Protein AF-A0A147FBG1-F1 (afdb_monomer)

Mean predicted aligned error: 7.24 Å

Organism: Microbacterium testaceum (NCBI:txid2033)

Nearest PDB structures (foldseek):
  5f7q-assembly1_J  TM=8.438E-01  e=1.277E-03  Listeria monocytogenes EGD-e
  5f7q-assembly1_C  TM=8.537E-01  e=4.103E-03  Listeria monocytogenes EGD-e
  4kmf-assembly1_A-2  TM=9.274E-01  e=7.353E-03  Carassius auratus
  6kf9-assembly1_G  TM=8.260E-01  e=1.085E-02  Thermococcus kodakarensis KOD1
  7z1l-assembly1_O  TM=8.009E-01  e=1.274E-01  Saccharomyces cerevisiae W303

Radius of gyration: 16.98 Å; Cα contacts (8 Å, |Δi|>4): 93; chains: 1; bounding box: 33×40×54 Å

InterPro domains:
  IPR036388 Winged helix-like DNA-binding domain superfamily [G3DSA:1.10.10.10] (3-76)
  IPR036390 Winged helix DNA-binding domain superfamily [SSF46785] (10-73)

pLDDT: mean 87.56, std 14.08, range [46.88, 98.25]

Sequence (93 aa):
MVTASRGDGMRRANLALVLRTVHREGPRSRAALTEATGLNRSTIADLVGELVSDGLAVERAPDPVGRVGRPSPTVAPDPRVVTVAVNPEVDAL

Solvent-accessible surface area (backbone atoms only — not comparable to full-atom values): 5780 Å² total; per-residue (Å²): 136,84,80,77,47,75,65,53,55,51,49,52,52,49,44,52,47,56,53,46,46,26,66,74,72,40,71,38,30,56,65,57,48,26,69,76,66,71,46,52,70,65,58,49,53,54,46,49,52,48,35,38,74,71,55,55,26,41,80,39,80,49,78,90,71,93,64,92,73,84,74,55,48,27,36,26,56,28,88,84,67,80,85,89,85,84,83,89,63,97,76,83,124

Secondary structure (DSSP, 8-state):
-----HHHHHHHHHHHHHHHHHHHH-SEEHHHHHHHH---HHHHHHHHHHHHHTTSEEEEPPP--S-SS-PPPEEEE-TT---------TT--

Structure (mmCIF, N/CA/C/O backbone):
data_AF-A0A147FBG1-F1
#
_entry.id   AF-A0A147FBG1-F1
#
loop_
_atom_site.group_PDB
_atom_site.id
_atom_site.type_symbol
_atom_site.label_atom_id
_atom_site.label_alt_id
_atom_site.label_comp_id
_atom_site.label_asym_id
_atom_site.label_entity_id
_atom_site.label_seq_id
_atom_site.pdbx_PDB_ins_code
_atom_site.Cartn_x
_atom_site.Cartn_y
_atom_site.Cartn_z
_atom_site.occupancy
_atom_site.B_iso_or_equiv
_atom_site.auth_seq_id
_atom_site.auth_comp_id
_atom_site.auth_asym_id
_atom_site.auth_atom_id
_atom_site.pdbx_PDB_model_num
ATOM 1 N N . MET A 1 1 ? 0.094 21.420 -19.449 1.00 46.88 1 MET A N 1
ATOM 2 C CA . MET A 1 1 ? 1.289 20.949 -18.719 1.00 46.88 1 MET A CA 1
ATOM 3 C C . MET A 1 1 ? 1.050 21.241 -17.245 1.00 46.88 1 MET A C 1
ATOM 5 O O . MET A 1 1 ? 1.076 22.402 -16.868 1.00 46.88 1 MET A O 1
ATOM 9 N N . VAL A 1 2 ? 0.660 20.239 -16.452 1.00 57.28 2 VAL A N 1
ATOM 10 C CA . VAL A 1 2 ? 0.370 20.428 -15.019 1.00 57.28 2 VAL A CA 1
ATOM 11 C C . VAL A 1 2 ? 1.680 20.247 -14.259 1.00 57.28 2 VAL A C 1
ATOM 13 O O . VAL A 1 2 ? 2.243 19.155 -14.250 1.00 57.28 2 VAL A O 1
ATOM 16 N N . THR A 1 3 ? 2.204 21.325 -13.683 1.00 54.81 3 THR A N 1
ATOM 17 C CA . THR A 1 3 ? 3.407 21.281 -12.847 1.00 54.81 3 THR A CA 1
ATOM 18 C C . THR A 1 3 ? 3.049 20.609 -11.526 1.00 54.81 3 THR A C 1
ATOM 20 O O . THR A 1 3 ? 2.294 21.176 -10.742 1.00 54.81 3 THR A O 1
ATOM 23 N N . ALA A 1 4 ? 3.563 19.401 -11.286 1.00 66.31 4 ALA A N 1
ATOM 24 C CA . ALA A 1 4 ? 3.374 18.709 -10.014 1.00 66.31 4 ALA A CA 1
ATOM 25 C C . ALA A 1 4 ? 3.975 19.549 -8.875 1.00 66.31 4 ALA A C 1
ATOM 27 O O . ALA A 1 4 ? 5.152 19.922 -8.910 1.00 66.31 4 ALA A O 1
ATOM 28 N N . SER A 1 5 ? 3.160 19.870 -7.876 1.00 78.94 5 SER A N 1
ATOM 29 C CA . SER A 1 5 ? 3.597 20.582 -6.680 1.00 78.94 5 SER A CA 1
ATOM 30 C C . SER A 1 5 ? 4.496 19.679 -5.821 1.00 78.94 5 SER A C 1
ATOM 32 O O . SER A 1 5 ? 4.459 18.451 -5.924 1.00 78.94 5 SER A O 1
ATOM 34 N N . ARG A 1 6 ? 5.296 20.257 -4.910 1.00 79.31 6 ARG 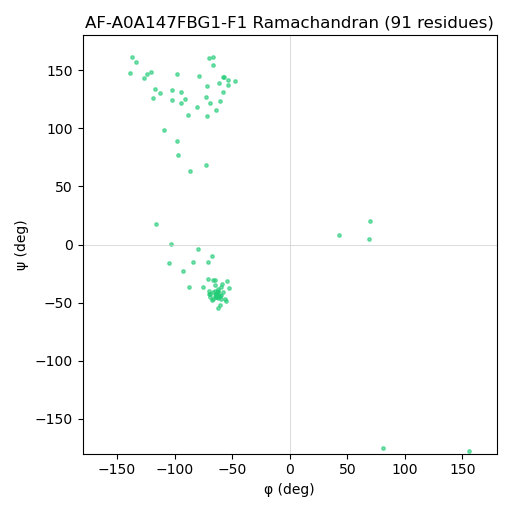A N 1
ATOM 35 C CA . ARG A 1 6 ? 6.063 19.452 -3.930 1.00 79.31 6 ARG A CA 1
ATOM 36 C C . ARG A 1 6 ? 5.156 18.510 -3.123 1.00 79.31 6 ARG A C 1
ATOM 38 O O . ARG A 1 6 ? 5.593 17.423 -2.751 1.00 79.31 6 ARG A O 1
ATOM 45 N N . GLY A 1 7 ? 3.905 18.915 -2.886 1.00 80.44 7 GLY A N 1
ATOM 46 C CA . GLY A 1 7 ? 2.887 18.094 -2.230 1.00 80.44 7 GLY A CA 1
ATOM 47 C C . GLY A 1 7 ? 2.527 16.851 -3.042 1.00 80.44 7 GLY A C 1
ATOM 48 O O . GLY A 1 7 ? 2.484 15.758 -2.482 1.00 80.44 7 GLY A O 1
ATOM 49 N N . ASP A 1 8 ? 2.382 16.987 -4.361 1.00 85.25 8 ASP A N 1
ATOM 50 C CA . ASP A 1 8 ? 2.058 15.867 -5.255 1.00 85.25 8 ASP A CA 1
ATOM 51 C C . ASP A 1 8 ? 3.189 14.832 -5.290 1.00 85.25 8 ASP A C 1
ATOM 53 O O . ASP A 1 8 ? 2.946 13.625 -5.232 1.00 85.25 8 ASP A O 1
ATOM 57 N N . GLY A 1 9 ? 4.445 15.297 -5.306 1.00 92.56 9 GLY A N 1
ATOM 58 C CA . GLY A 1 9 ? 5.620 14.425 -5.222 1.00 92.56 9 GLY A CA 1
ATOM 59 C C . GLY A 1 9 ? 5.679 13.638 -3.908 1.00 92.56 9 GLY A C 1
ATOM 60 O O . GLY A 1 9 ? 5.887 12.424 -3.923 1.00 92.56 9 GLY A O 1
ATOM 61 N N . MET A 1 10 ? 5.437 14.309 -2.777 1.00 94.81 10 MET A N 1
ATOM 62 C CA . MET A 1 10 ? 5.407 13.669 -1.457 1.00 94.81 10 MET A CA 1
ATOM 63 C C . MET A 1 10 ? 4.265 12.653 -1.345 1.00 94.81 10 MET A C 1
ATOM 65 O O . MET A 1 10 ? 4.454 11.542 -0.852 1.00 94.81 10 MET A O 1
ATOM 69 N N . ARG A 1 11 ? 3.079 13.001 -1.852 1.00 95.38 11 ARG A N 1
ATOM 70 C CA . ARG A 1 11 ? 1.910 12.118 -1.832 1.00 95.38 11 ARG A CA 1
ATOM 71 C C . ARG A 1 11 ? 2.151 10.855 -2.654 1.00 95.38 11 ARG A C 1
ATOM 73 O O . ARG A 1 11 ? 1.907 9.757 -2.162 1.00 95.38 11 ARG A O 1
ATOM 80 N N . ARG A 1 12 ? 2.741 10.991 -3.846 1.00 96.06 12 ARG A N 1
ATOM 81 C CA . ARG A 1 12 ? 3.141 9.855 -4.689 1.00 96.06 12 ARG A CA 1
ATOM 82 C C . ARG A 1 12 ? 4.189 8.968 -4.017 1.00 96.06 12 ARG A C 1
ATOM 84 O O . ARG A 1 12 ? 4.099 7.744 -4.104 1.00 96.06 12 ARG A O 1
ATOM 91 N N . ALA A 1 13 ? 5.161 9.565 -3.326 1.00 97.44 13 ALA A N 1
ATOM 92 C CA . ALA A 1 13 ? 6.159 8.818 -2.562 1.00 97.44 13 ALA A CA 1
ATOM 93 C C . ALA A 1 13 ? 5.518 8.017 -1.415 1.00 97.44 13 ALA A C 1
ATOM 95 O O . ALA A 1 13 ? 5.863 6.848 -1.227 1.00 97.44 13 ALA A O 1
ATOM 96 N N . ASN A 1 14 ? 4.546 8.607 -0.713 1.00 97.81 14 ASN A N 1
ATOM 97 C CA . ASN A 1 14 ? 3.815 7.950 0.369 1.00 97.81 14 ASN A CA 1
ATOM 98 C C . ASN A 1 14 ? 2.901 6.822 -0.132 1.00 97.81 14 ASN A C 1
ATOM 100 O O . ASN A 1 14 ? 2.917 5.742 0.452 1.00 97.81 14 ASN A O 1
ATOM 104 N N . LEU A 1 15 ? 2.170 7.018 -1.238 1.00 98.25 15 LEU A N 1
ATOM 105 C CA . LEU A 1 15 ? 1.399 5.946 -1.889 1.00 98.25 15 LEU A CA 1
ATOM 106 C C . LEU A 1 15 ? 2.297 4.756 -2.225 1.00 98.25 15 LEU A C 1
ATOM 108 O O . LEU A 1 15 ? 1.998 3.614 -1.880 1.00 98.25 15 LEU A O 1
ATOM 112 N N . ALA A 1 16 ? 3.440 5.037 -2.852 1.00 98.00 16 ALA A N 1
ATOM 113 C CA . ALA A 1 16 ? 4.390 4.005 -3.228 1.00 98.00 16 ALA A CA 1
ATOM 114 C C . ALA A 1 16 ? 5.005 3.311 -2.000 1.00 98.00 16 ALA A C 1
ATOM 116 O O . ALA A 1 16 ? 5.273 2.114 -2.055 1.00 98.00 16 ALA A O 1
ATOM 117 N N . LEU A 1 17 ? 5.226 4.032 -0.894 1.00 98.19 17 LEU A N 1
ATOM 118 C CA . LEU A 1 17 ? 5.676 3.446 0.371 1.00 98.19 17 LEU A CA 1
ATOM 119 C C . LEU A 1 17 ? 4.637 2.462 0.919 1.00 98.19 17 LEU A C 1
ATOM 121 O O . LEU A 1 17 ? 4.976 1.300 1.117 1.00 98.19 17 LEU A O 1
ATOM 125 N N . VAL A 1 18 ? 3.384 2.896 1.085 1.00 97.94 18 VAL A N 1
ATOM 126 C CA . VAL A 1 18 ? 2.300 2.056 1.623 1.00 97.94 18 VAL A CA 1
ATOM 127 C C . VAL A 1 18 ? 2.079 0.817 0.754 1.00 97.94 18 VAL A C 1
ATOM 129 O O . VAL A 1 18 ? 2.045 -0.298 1.278 1.00 97.94 18 VAL A O 1
ATOM 132 N N . LEU A 1 19 ? 2.001 0.988 -0.572 1.00 97.50 19 LEU A N 1
ATOM 133 C CA . LEU A 1 19 ? 1.803 -0.120 -1.507 1.00 97.50 19 LEU A CA 1
ATOM 134 C C . LEU A 1 19 ? 2.966 -1.122 -1.457 1.00 97.50 19 LEU A C 1
ATOM 136 O O . LEU A 1 19 ? 2.740 -2.330 -1.399 1.00 97.50 19 LEU A O 1
ATOM 140 N N . ARG A 1 20 ? 4.219 -0.644 -1.423 1.00 97.06 20 ARG A N 1
ATOM 141 C CA . ARG A 1 20 ? 5.389 -1.527 -1.283 1.00 97.06 20 ARG A CA 1
ATOM 142 C C . ARG A 1 20 ? 5.378 -2.288 0.037 1.00 97.06 20 ARG A C 1
ATOM 144 O O . ARG A 1 20 ? 5.726 -3.465 0.025 1.00 97.06 20 ARG A O 1
ATOM 151 N N . THR A 1 21 ? 4.994 -1.648 1.141 1.00 97.62 21 THR A N 1
ATOM 152 C CA . THR A 1 21 ? 4.920 -2.298 2.455 1.00 97.62 21 THR A CA 1
ATOM 153 C C . THR A 1 21 ? 3.936 -3.465 2.426 1.00 97.62 21 THR A C 1
ATOM 155 O O . THR A 1 21 ? 4.336 -4.580 2.745 1.00 97.62 21 THR A O 1
ATOM 158 N N . VAL A 1 22 ? 2.695 -3.274 1.961 1.00 96.62 22 VAL A N 1
ATOM 159 C CA . VAL A 1 22 ? 1.718 -4.386 1.895 1.00 96.62 22 VAL A CA 1
ATOM 160 C C . VAL A 1 22 ? 2.109 -5.465 0.884 1.00 96.62 22 VAL A C 1
ATOM 162 O O . VAL A 1 22 ? 1.806 -6.639 1.082 1.00 96.62 22 VAL A O 1
ATOM 165 N N . HIS A 1 23 ? 2.802 -5.093 -0.195 1.00 94.94 23 HIS A N 1
ATOM 166 C CA . HIS A 1 23 ? 3.232 -6.046 -1.216 1.00 94.94 23 HIS A CA 1
ATOM 167 C C . HIS A 1 23 ? 4.417 -6.908 -0.760 1.00 94.94 23 HIS A C 1
ATOM 169 O O . HIS A 1 23 ? 4.476 -8.089 -1.083 1.00 94.94 23 HIS A O 1
ATOM 175 N N . ARG A 1 24 ? 5.361 -6.337 0.001 1.00 95.50 24 ARG A N 1
ATOM 176 C CA . ARG A 1 24 ? 6.552 -7.053 0.488 1.00 95.50 24 ARG A CA 1
ATOM 177 C C . ARG A 1 24 ? 6.330 -7.767 1.811 1.00 95.50 24 ARG A C 1
ATOM 179 O O . ARG A 1 24 ? 6.886 -8.837 2.022 1.00 95.50 24 ARG A O 1
ATOM 186 N N . GLU A 1 25 ? 5.557 -7.166 2.706 1.00 95.25 25 GLU A N 1
ATOM 187 C CA . GLU A 1 25 ? 5.384 -7.650 4.076 1.00 95.25 25 GLU A CA 1
ATOM 188 C C . GLU A 1 25 ? 4.044 -8.363 4.301 1.00 95.25 25 GLU A C 1
ATOM 190 O O . GLU A 1 25 ? 3.766 -8.805 5.417 1.00 95.25 25 GLU A O 1
ATOM 195 N N . GLY A 1 26 ? 3.225 -8.473 3.253 1.00 93.12 26 GLY A N 1
ATOM 196 C CA . GLY A 1 26 ? 1.914 -9.109 3.280 1.00 93.12 26 GLY A CA 1
ATOM 197 C C . GLY A 1 26 ? 0.793 -8.221 3.841 1.00 93.12 26 GLY A C 1
ATOM 198 O O . GLY A 1 26 ? 1.003 -7.040 4.132 1.00 93.12 26 GLY A O 1
ATOM 199 N N . PRO A 1 27 ? -0.426 -8.781 3.985 1.00 94.81 27 PRO A N 1
ATOM 200 C CA . PRO A 1 27 ? -1.586 -8.061 4.505 1.00 94.81 27 PRO A CA 1
ATOM 201 C C . PRO A 1 27 ? -1.347 -7.488 5.907 1.00 94.81 27 PRO A C 1
ATOM 203 O O . PRO A 1 27 ? -0.909 -8.206 6.806 1.00 94.81 27 PRO A O 1
ATOM 206 N N . ARG A 1 28 ? -1.672 -6.207 6.122 1.00 93.94 28 ARG A N 1
ATOM 207 C CA . ARG A 1 28 ? -1.454 -5.509 7.402 1.00 93.94 28 ARG A CA 1
ATOM 208 C C . ARG A 1 28 ? -2.616 -4.608 7.779 1.00 93.94 28 ARG A C 1
ATOM 210 O O . ARG A 1 28 ? -3.253 -4.005 6.925 1.00 93.94 28 ARG A O 1
ATOM 217 N N . SER A 1 29 ? -2.873 -4.471 9.078 1.00 93.88 29 SER A N 1
ATOM 218 C CA . SER A 1 29 ? -3.856 -3.497 9.559 1.00 93.88 29 SER A CA 1
ATOM 219 C C . SER A 1 29 ? -3.386 -2.060 9.305 1.00 93.88 29 SER A C 1
ATOM 221 O O . SER A 1 29 ? -2.183 -1.789 9.283 1.00 93.88 29 SER A O 1
ATOM 223 N N . ARG A 1 30 ? -4.322 -1.108 9.196 1.00 93.62 30 ARG A N 1
ATOM 224 C CA . ARG A 1 30 ? -3.979 0.329 9.119 1.00 93.62 30 ARG A CA 1
ATOM 225 C C . ARG A 1 30 ? -3.069 0.787 10.268 1.00 93.62 30 ARG A C 1
ATOM 227 O O . ARG A 1 30 ? -2.164 1.581 10.044 1.00 93.62 30 ARG A O 1
ATOM 234 N N . ALA A 1 31 ? -3.277 0.260 11.477 1.00 92.81 31 ALA A N 1
ATOM 235 C CA . ALA A 1 31 ? -2.433 0.564 12.631 1.00 92.81 31 ALA A CA 1
ATOM 236 C C . ALA A 1 31 ? -0.989 0.072 12.432 1.00 92.81 31 ALA A C 1
ATOM 238 O O . ALA A 1 31 ?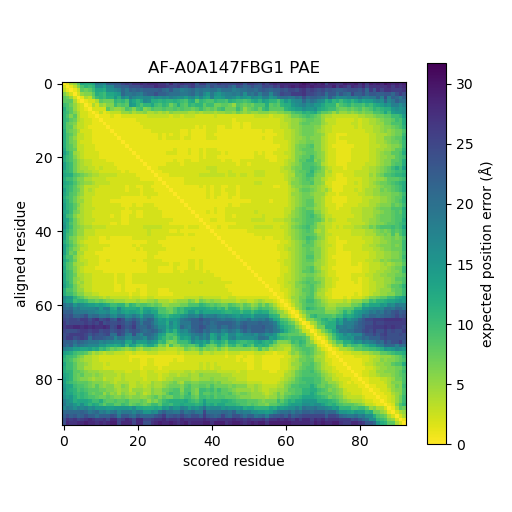 -0.050 0.836 12.635 1.00 92.81 31 ALA A O 1
ATOM 239 N N . ALA A 1 32 ? -0.814 -1.159 11.943 1.00 94.12 32 ALA A N 1
ATOM 240 C CA . ALA A 1 32 ? 0.507 -1.700 11.631 1.00 94.12 32 ALA A CA 1
ATOM 241 C C . ALA A 1 32 ? 1.198 -0.936 10.483 1.00 94.12 32 ALA A C 1
ATOM 243 O O . ALA A 1 32 ? 2.419 -0.817 10.474 1.00 94.12 32 ALA A O 1
ATOM 244 N N . LEU A 1 33 ? 0.437 -0.383 9.531 1.00 95.88 33 LEU A N 1
ATOM 245 C CA . LEU A 1 33 ? 0.979 0.499 8.491 1.00 95.88 33 LEU A CA 1
ATOM 246 C C . LEU A 1 33 ? 1.429 1.852 9.048 1.00 95.88 33 LEU A C 1
ATOM 248 O O . LEU A 1 33 ? 2.484 2.339 8.648 1.00 95.88 33 LEU A O 1
ATOM 252 N N . THR A 1 34 ? 0.681 2.451 9.980 1.00 96.06 34 THR A N 1
ATOM 253 C CA . THR A 1 34 ? 1.121 3.659 10.701 1.00 96.06 34 THR A CA 1
ATOM 254 C C . THR A 1 34 ? 2.459 3.405 11.397 1.00 96.06 34 THR A C 1
ATOM 256 O O . THR A 1 34 ? 3.385 4.195 11.240 1.00 96.06 34 THR A O 1
ATOM 259 N N . GLU A 1 35 ? 2.591 2.283 12.107 1.00 95.25 35 GLU A N 1
ATOM 260 C CA . GLU A 1 35 ? 3.833 1.907 12.795 1.00 95.25 35 GLU A CA 1
ATOM 261 C C . GLU A 1 35 ? 4.995 1.665 11.819 1.00 95.25 35 GLU A C 1
ATOM 263 O O . GLU A 1 35 ? 6.087 2.187 12.029 1.00 95.25 35 GLU A O 1
ATOM 268 N N . ALA A 1 36 ? 4.763 0.931 10.726 1.00 95.88 36 ALA A N 1
ATOM 269 C CA . ALA A 1 36 ? 5.810 0.580 9.763 1.00 95.88 36 ALA A CA 1
ATOM 270 C C . ALA A 1 36 ? 6.297 1.767 8.912 1.00 95.88 36 ALA A C 1
ATOM 272 O O . ALA A 1 36 ? 7.443 1.783 8.469 1.00 95.88 36 ALA A O 1
ATOM 273 N N . THR A 1 37 ? 5.432 2.750 8.650 1.00 96.06 37 THR A N 1
ATOM 274 C CA . THR A 1 37 ? 5.738 3.873 7.744 1.00 96.06 37 THR A CA 1
ATOM 275 C C . THR A 1 37 ? 6.029 5.186 8.467 1.00 96.06 37 THR A C 1
ATOM 277 O O . THR A 1 37 ? 6.537 6.117 7.847 1.00 96.06 37 THR A O 1
ATOM 280 N N . GLY A 1 38 ? 5.678 5.296 9.753 1.00 96.81 38 GLY A N 1
ATOM 281 C CA . GLY A 1 38 ? 5.746 6.548 10.512 1.00 96.81 38 GLY A CA 1
ATOM 282 C C . GLY A 1 38 ? 4.722 7.608 10.079 1.00 96.81 38 GLY A C 1
ATOM 283 O O . GLY A 1 38 ? 4.747 8.729 10.586 1.00 96.81 38 GLY A O 1
ATOM 284 N N . LEU A 1 39 ? 3.816 7.286 9.148 1.00 96.75 39 LEU A N 1
ATOM 285 C CA . LEU A 1 39 ? 2.764 8.192 8.690 1.00 96.75 39 LEU A CA 1
ATOM 286 C C . LEU A 1 39 ? 1.616 8.241 9.700 1.00 96.75 39 LEU A C 1
ATOM 288 O O . LEU A 1 39 ? 1.251 7.233 10.305 1.00 96.75 39 LEU A O 1
ATOM 292 N N . ASN A 1 40 ? 1.001 9.414 9.856 1.00 95.81 40 ASN A N 1
ATOM 293 C CA . ASN A 1 40 ? -0.122 9.563 10.776 1.00 95.81 40 ASN A CA 1
ATOM 294 C C . ASN A 1 40 ? -1.358 8.760 10.302 1.00 95.81 40 ASN A C 1
ATOM 296 O O . ASN A 1 40 ? -1.491 8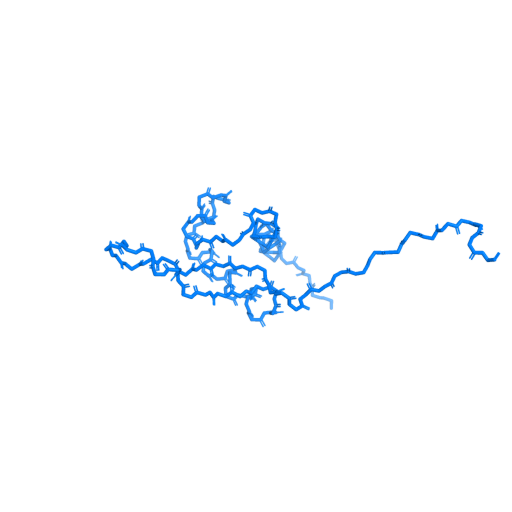.385 9.134 1.00 95.81 40 ASN A O 1
ATOM 300 N N . ARG A 1 41 ? -2.290 8.512 11.229 1.00 94.44 41 ARG A N 1
ATOM 301 C CA . ARG A 1 41 ? -3.468 7.664 10.983 1.00 94.44 41 ARG A CA 1
ATOM 302 C C . ARG A 1 41 ? -4.396 8.199 9.888 1.00 94.44 41 ARG A C 1
ATOM 304 O O . ARG A 1 41 ? -4.924 7.391 9.130 1.00 94.44 41 ARG A O 1
ATOM 311 N N . SER A 1 42 ? -4.604 9.516 9.800 1.00 95.81 42 SER A N 1
ATOM 312 C CA . SER A 1 42 ? -5.463 10.103 8.761 1.00 95.81 42 SER A CA 1
ATOM 313 C C . SER A 1 42 ? -4.813 9.990 7.386 1.00 95.81 42 SER A C 1
ATOM 315 O O . SER A 1 42 ? -5.454 9.542 6.450 1.00 95.81 42 SER A O 1
ATOM 317 N N . THR A 1 43 ? -3.509 10.249 7.288 1.00 96.56 43 THR A N 1
ATOM 318 C CA . THR A 1 43 ? -2.732 10.056 6.063 1.00 96.56 43 THR A CA 1
ATOM 319 C C . THR A 1 43 ? -2.772 8.602 5.603 1.00 96.56 43 THR A C 1
ATOM 321 O O . THR A 1 43 ? -2.984 8.356 4.423 1.00 96.56 43 THR A O 1
ATOM 324 N N . ILE A 1 44 ? -2.633 7.625 6.506 1.00 97.25 44 ILE A N 1
ATOM 325 C CA . ILE A 1 44 ? -2.807 6.210 6.143 1.00 97.25 44 ILE A CA 1
ATOM 326 C C . ILE A 1 44 ? -4.223 5.933 5.634 1.00 97.25 44 ILE A C 1
ATOM 328 O O . ILE A 1 44 ? -4.365 5.252 4.625 1.00 97.25 44 ILE A O 1
ATOM 332 N N . ALA A 1 45 ? -5.260 6.455 6.293 1.00 95.62 45 ALA A N 1
ATOM 333 C CA . ALA A 1 45 ? -6.637 6.263 5.844 1.00 95.62 45 ALA A CA 1
ATOM 334 C C . ALA A 1 45 ? -6.869 6.832 4.432 1.00 95.62 45 ALA A C 1
ATOM 336 O O . ALA A 1 45 ? -7.454 6.141 3.600 1.00 95.62 45 ALA A O 1
ATOM 337 N N . ASP A 1 46 ? -6.359 8.033 4.155 1.00 97.56 46 ASP A N 1
ATOM 338 C CA . ASP A 1 46 ? -6.501 8.699 2.858 1.00 97.56 46 ASP A CA 1
ATOM 339 C C . ASP A 1 46 ? -5.749 7.947 1.748 1.00 97.56 46 ASP A C 1
ATOM 341 O O . ASP A 1 46 ? -6.302 7.693 0.681 1.00 97.56 46 ASP A O 1
ATOM 345 N N . LEU A 1 47 ? -4.496 7.551 2.005 1.00 97.94 47 LEU A N 1
ATOM 346 C CA . LEU A 1 47 ? -3.667 6.826 1.035 1.00 97.94 47 LEU A CA 1
ATOM 347 C C . LEU A 1 47 ? -4.212 5.425 0.750 1.00 97.94 47 LEU A C 1
ATOM 349 O O . LEU A 1 47 ? -4.205 4.984 -0.393 1.00 97.94 47 LEU A O 1
ATOM 353 N N . VAL A 1 48 ? -4.684 4.714 1.779 1.00 97.44 48 VAL A N 1
ATOM 354 C CA . VAL A 1 48 ? -5.316 3.400 1.603 1.00 97.44 48 VAL A CA 1
ATOM 355 C C . VAL A 1 48 ? -6.609 3.538 0.808 1.00 97.44 48 VAL A C 1
ATOM 357 O O . VAL A 1 48 ? -6.822 2.758 -0.114 1.00 97.44 48 VAL A O 1
ATOM 360 N N . GLY A 1 49 ? -7.441 4.537 1.118 1.00 97.38 49 GLY A N 1
ATOM 361 C CA . GLY A 1 49 ? -8.673 4.797 0.373 1.00 97.38 49 GLY A CA 1
ATOM 362 C C . GLY A 1 49 ? -8.417 5.045 -1.114 1.00 97.38 49 GLY A C 1
ATOM 363 O O . GLY A 1 49 ? -9.128 4.506 -1.958 1.00 97.38 49 GLY A O 1
ATOM 364 N N . GLU A 1 50 ? -7.365 5.790 -1.442 1.00 98.12 50 GLU A N 1
ATOM 365 C CA . GLU A 1 50 ? -6.950 6.003 -2.829 1.00 98.12 50 GLU A CA 1
ATOM 366 C C . GLU A 1 50 ? -6.425 4.728 -3.492 1.00 98.12 50 GLU A C 1
ATOM 368 O O . GLU A 1 50 ? -6.897 4.381 -4.565 1.00 98.12 50 GLU A O 1
ATOM 373 N N . LEU A 1 51 ? -5.530 3.972 -2.846 1.00 97.94 51 LEU A N 1
ATOM 374 C CA . LEU A 1 51 ? -5.039 2.705 -3.406 1.00 97.94 51 LEU A CA 1
ATOM 375 C C . LEU A 1 51 ? -6.173 1.699 -3.657 1.00 97.94 51 LEU A C 1
ATOM 377 O O . LEU A 1 51 ? -6.107 0.930 -4.615 1.00 97.94 51 LEU A O 1
ATOM 381 N N . VAL A 1 52 ? -7.203 1.697 -2.807 1.00 97.44 52 VAL A N 1
ATOM 382 C CA . VAL A 1 52 ? -8.417 0.891 -3.001 1.00 97.44 52 VAL A CA 1
ATOM 383 C C . VAL A 1 52 ? -9.245 1.414 -4.172 1.00 97.44 52 VAL A C 1
ATOM 385 O O . VAL A 1 52 ? -9.678 0.624 -5.007 1.00 97.44 52 VAL A O 1
ATOM 388 N N . SER A 1 53 ? -9.438 2.732 -4.268 1.00 97.88 53 SER A N 1
ATOM 389 C CA . SER A 1 53 ? -10.130 3.366 -5.398 1.00 97.88 53 SER A CA 1
ATOM 390 C C . SER A 1 53 ? -9.432 3.091 -6.734 1.00 97.88 53 SER A C 1
ATOM 392 O O . SER A 1 53 ? -10.101 2.889 -7.745 1.00 97.88 53 SER A O 1
ATOM 394 N N . ASP A 1 54 ? -8.102 3.040 -6.731 1.00 97.38 54 ASP A N 1
ATOM 395 C CA . ASP A 1 54 ? -7.273 2.756 -7.904 1.00 97.38 54 ASP A CA 1
ATOM 396 C C . ASP A 1 54 ? -7.189 1.251 -8.228 1.00 97.38 54 ASP A C 1
ATOM 398 O O . ASP A 1 54 ? -6.577 0.862 -9.223 1.00 97.38 54 ASP A O 1
ATOM 402 N N . GLY A 1 55 ? -7.781 0.381 -7.398 1.00 97.12 55 GLY A N 1
ATOM 403 C CA . GLY A 1 55 ? -7.753 -1.074 -7.584 1.00 97.12 55 GLY A CA 1
ATOM 404 C C . GLY A 1 55 ? -6.380 -1.711 -7.348 1.00 97.12 55 GLY A C 1
ATOM 405 O O . GLY A 1 55 ? -6.114 -2.808 -7.834 1.00 97.12 55 GLY A O 1
ATOM 406 N N . LEU A 1 56 ? -5.488 -1.029 -6.624 1.00 97.31 56 LEU A N 1
ATOM 407 C CA . LEU A 1 56 ? -4.141 -1.509 -6.293 1.00 97.31 56 LEU A CA 1
ATOM 408 C C . LEU A 1 56 ? -4.095 -2.246 -4.948 1.00 97.31 56 LEU A C 1
ATOM 410 O O . LEU A 1 56 ? -3.196 -3.057 -4.703 1.00 97.31 56 LEU A O 1
ATOM 414 N N . ALA A 1 57 ? -5.056 -1.969 -4.069 1.00 97.50 57 ALA A N 1
ATOM 415 C CA . ALA A 1 57 ? -5.199 -2.603 -2.769 1.00 97.50 57 ALA A CA 1
ATOM 416 C C . ALA A 1 57 ? -6.661 -2.960 -2.483 1.00 97.50 57 ALA A C 1
ATOM 418 O O . ALA A 1 57 ? -7.587 -2.402 -3.062 1.00 97.50 57 ALA A O 1
ATOM 419 N N . VAL A 1 58 ? -6.869 -3.865 -1.532 1.00 96.88 58 VAL A N 1
ATOM 420 C CA . VAL A 1 58 ? -8.185 -4.207 -0.991 1.00 96.88 58 VAL A CA 1
ATOM 421 C C . VAL A 1 58 ? -8.175 -4.080 0.524 1.00 96.88 58 VAL A C 1
ATOM 423 O O . VAL A 1 58 ? -7.195 -4.434 1.184 1.00 96.88 58 VAL A O 1
ATOM 426 N N . GLU A 1 59 ? -9.293 -3.624 1.081 1.00 94.56 59 GLU A N 1
ATOM 427 C CA . GLU A 1 59 ? -9.542 -3.678 2.517 1.00 94.56 59 GLU A CA 1
ATOM 428 C C . GLU A 1 59 ? -10.491 -4.812 2.858 1.00 94.56 59 GLU A C 1
ATOM 430 O O . GLU A 1 59 ? -11.538 -4.996 2.237 1.00 94.56 59 GLU A O 1
ATOM 435 N N . ARG A 1 60 ? -10.112 -5.583 3.870 1.00 88.94 60 ARG A N 1
ATOM 436 C CA . ARG A 1 60 ? -10.902 -6.694 4.383 1.00 88.94 60 ARG A CA 1
ATOM 437 C C . ARG A 1 60 ? -11.214 -6.451 5.845 1.00 88.94 60 ARG A C 1
ATOM 439 O O . ARG A 1 60 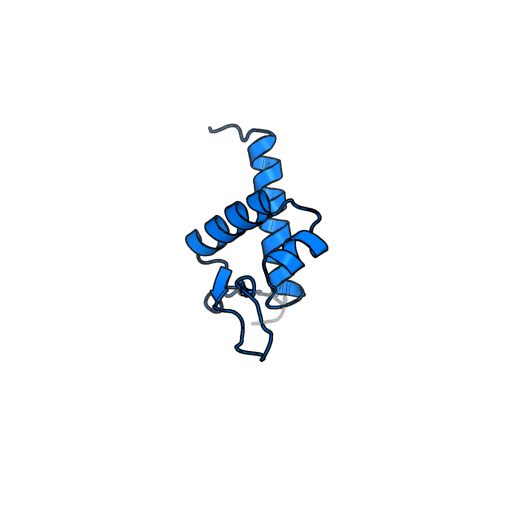? -10.420 -5.851 6.580 1.00 88.94 60 ARG A O 1
ATOM 446 N N . ALA A 1 61 ? -12.375 -6.949 6.264 1.00 80.19 61 ALA A N 1
ATOM 447 C CA . ALA A 1 61 ? -12.645 -7.089 7.681 1.00 80.19 61 ALA A CA 1
ATOM 448 C C . ALA A 1 61 ? -11.494 -7.894 8.316 1.00 80.19 61 ALA A C 1
ATOM 450 O O . ALA A 1 61 ? -10.972 -8.812 7.678 1.00 80.19 61 ALA A O 1
ATOM 451 N N . PRO A 1 62 ? -11.062 -7.537 9.530 1.00 70.31 62 PRO A N 1
ATOM 452 C CA . PRO A 1 62 ? -10.040 -8.300 10.231 1.00 70.31 62 PRO A CA 1
ATOM 453 C C . PRO A 1 62 ? -10.512 -9.739 10.405 1.00 70.31 62 PRO A C 1
ATOM 455 O O . PRO A 1 62 ? -11.701 -9.957 10.653 1.00 70.31 62 PRO A O 1
ATOM 458 N N . ASP A 1 63 ? -9.594 -10.702 10.316 1.00 67.81 63 ASP A N 1
ATOM 459 C CA . ASP A 1 63 ? -9.938 -12.084 10.633 1.00 67.81 63 ASP A CA 1
ATOM 460 C C . ASP A 1 63 ? -10.556 -12.138 12.041 1.00 67.81 63 ASP A C 1
ATOM 462 O O . ASP A 1 63 ? -10.067 -11.452 12.952 1.00 67.81 63 ASP A O 1
ATOM 466 N N . PRO A 1 64 ? -11.636 -12.916 12.246 1.00 60.47 64 PRO A N 1
ATOM 467 C CA . PRO A 1 64 ? -12.313 -13.035 13.530 1.00 60.47 64 PRO A CA 1
ATOM 468 C C . PRO A 1 64 ? -11.454 -13.849 14.508 1.00 60.47 64 PRO A C 1
ATOM 470 O O . PRO A 1 64 ? -11.776 -14.970 14.885 1.00 60.47 64 PRO A O 1
ATOM 473 N N . VAL A 1 65 ? -10.326 -13.289 14.934 1.00 59.12 65 VAL A N 1
ATOM 474 C CA . VAL A 1 65 ? -9.418 -13.912 15.894 1.00 59.12 65 VAL A CA 1
ATOM 475 C C . VAL A 1 65 ? -9.729 -13.355 17.272 1.00 59.12 65 VAL A C 1
ATOM 477 O O . VAL A 1 65 ? -9.018 -12.470 17.728 1.00 59.12 65 VAL A O 1
ATOM 480 N N . GLY A 1 66 ? -10.818 -13.824 17.896 1.00 55.31 66 GLY A N 1
ATOM 481 C CA . GLY A 1 66 ? -11.094 -13.847 19.351 1.00 55.31 66 GLY A CA 1
ATOM 482 C C . GLY A 1 66 ? -10.774 -12.626 20.238 1.00 55.31 66 GLY A C 1
ATOM 483 O O . GLY A 1 66 ? -10.853 -12.736 21.459 1.00 55.31 66 GLY A O 1
ATOM 484 N N . ARG A 1 67 ? -10.387 -11.473 19.687 1.00 55.78 67 ARG A N 1
ATOM 485 C CA . ARG A 1 67 ? -9.939 -10.291 20.422 1.00 55.78 67 ARG A CA 1
ATOM 486 C C . ARG A 1 67 ? -11.116 -9.356 20.622 1.00 55.78 67 ARG A C 1
ATOM 488 O O . ARG A 1 67 ? -11.716 -8.871 19.667 1.00 55.78 67 ARG A O 1
ATOM 495 N N . VAL A 1 68 ? -11.395 -9.067 21.886 1.00 50.56 68 VAL A N 1
ATOM 496 C CA . VAL A 1 68 ? -12.343 -8.036 22.304 1.00 50.56 68 VAL A CA 1
ATOM 497 C C . VAL A 1 68 ? -11.820 -6.667 21.842 1.00 50.56 68 VAL A C 1
ATOM 499 O O . VAL A 1 68 ? -10.746 -6.238 22.259 1.00 50.56 68 VAL A O 1
ATOM 502 N N . GLY A 1 69 ? -12.554 -5.996 20.947 1.00 64.19 69 GLY A N 1
ATOM 503 C CA . GLY A 1 69 ? -12.229 -4.665 20.414 1.00 64.19 69 GLY A CA 1
ATOM 504 C C . GLY A 1 69 ? -12.859 -4.393 19.039 1.00 64.19 69 GLY A C 1
ATOM 505 O O . GLY A 1 69 ? -13.575 -5.233 18.503 1.00 64.19 69 GLY A O 1
ATOM 506 N N . ARG A 1 70 ? -12.587 -3.217 18.449 1.00 59.28 70 ARG A N 1
ATOM 507 C CA . ARG A 1 70 ? -12.833 -2.926 17.019 1.00 59.28 70 ARG A CA 1
ATOM 508 C C . ARG A 1 70 ? -11.517 -3.111 16.253 1.00 59.28 70 ARG A C 1
ATOM 510 O 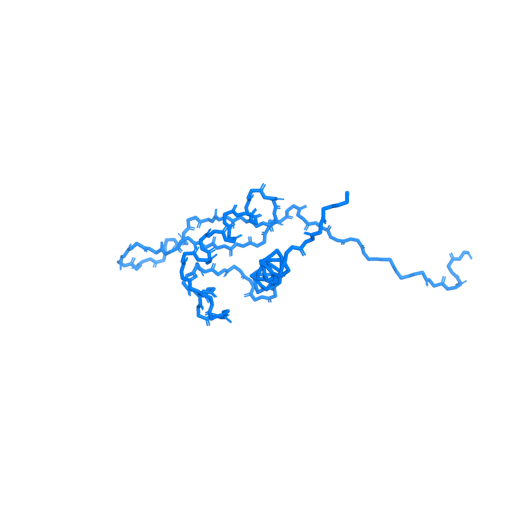O . ARG A 1 70 ? -10.741 -2.156 16.181 1.00 59.28 70 ARG A O 1
ATOM 517 N N . PRO A 1 71 ? -11.201 -4.317 15.753 1.00 65.62 71 PRO A N 1
ATOM 518 C CA . PRO A 1 71 ? -9.960 -4.524 15.023 1.00 65.62 71 PRO A CA 1
ATOM 519 C C . PRO A 1 71 ? -9.925 -3.633 13.766 1.00 65.62 71 PRO A C 1
ATOM 521 O O . PRO A 1 71 ? -10.943 -3.411 13.111 1.00 65.62 71 PRO A O 1
ATOM 524 N N . SER A 1 72 ? -8.760 -3.045 13.480 1.00 72.69 72 SER A N 1
ATOM 525 C CA . SER A 1 72 ? -8.585 -2.148 12.328 1.00 72.69 72 SER A CA 1
ATOM 526 C C . SER A 1 72 ? -8.612 -2.949 11.027 1.00 72.69 72 SER A C 1
ATOM 528 O O . SER A 1 72 ? -7.932 -3.975 10.994 1.00 72.69 72 SER A O 1
ATOM 530 N N . PRO A 1 73 ? -9.317 -2.487 9.973 1.00 82.69 73 PRO A N 1
ATOM 531 C CA . PRO A 1 73 ? -9.347 -3.155 8.675 1.00 82.69 73 PRO A CA 1
ATOM 532 C C . PRO A 1 73 ? -7.951 -3.543 8.186 1.00 82.69 73 PRO A C 1
ATOM 534 O O . PRO A 1 73 ? -6.982 -2.791 8.369 1.00 82.69 73 PRO A O 1
ATOM 537 N N . THR A 1 74 ? -7.866 -4.726 7.583 1.00 92.94 74 THR A N 1
ATOM 538 C CA . THR A 1 74 ? -6.631 -5.262 7.013 1.00 92.94 74 THR A CA 1
ATOM 539 C C . THR A 1 74 ? -6.533 -4.837 5.558 1.00 92.94 74 THR A C 1
ATOM 541 O O . THR A 1 74 ? -7.432 -5.108 4.766 1.00 92.94 74 THR A O 1
ATOM 544 N N . VAL A 1 75 ? -5.423 -4.200 5.210 1.00 95.94 75 VAL A N 1
ATOM 545 C CA . VAL A 1 75 ? -5.068 -3.786 3.856 1.00 95.94 75 VAL A CA 1
ATOM 546 C C . VAL A 1 75 ? -4.193 -4.868 3.233 1.00 95.94 75 VAL A C 1
ATOM 548 O O . VAL A 1 75 ? -3.217 -5.305 3.843 1.00 95.94 75 VAL A O 1
ATOM 551 N N . ALA A 1 76 ? -4.524 -5.293 2.019 1.00 96.12 76 ALA A N 1
ATOM 552 C CA . ALA A 1 76 ? -3.744 -6.245 1.233 1.00 96.12 76 ALA A CA 1
ATOM 553 C C . ALA A 1 76 ? -3.582 -5.738 -0.210 1.00 96.12 76 ALA A C 1
ATOM 555 O O . ALA A 1 76 ? -4.420 -4.955 -0.658 1.00 96.12 76 ALA A O 1
ATOM 556 N N . PRO A 1 77 ? -2.560 -6.184 -0.962 1.00 96.62 77 PRO A N 1
ATOM 557 C CA . PRO A 1 77 ? -2.512 -5.960 -2.407 1.00 96.62 77 PRO A CA 1
ATOM 558 C C . PRO A 1 77 ? -3.759 -6.536 -3.090 1.00 96.62 77 PRO A C 1
ATOM 560 O O . PRO A 1 77 ? -4.250 -7.593 -2.677 1.00 96.62 77 PRO A O 1
ATOM 563 N N . ASP A 1 78 ? -4.260 -5.873 -4.134 1.00 96.56 78 ASP A N 1
ATOM 564 C CA . ASP A 1 78 ? -5.326 -6.465 -4.945 1.00 96.56 78 ASP A CA 1
ATOM 565 C C . ASP A 1 78 ? -4.756 -7.665 -5.732 1.00 96.56 78 ASP A C 1
ATOM 567 O O . ASP A 1 78 ? -3.800 -7.503 -6.496 1.00 96.56 78 ASP A O 1
ATOM 571 N N . PRO A 1 79 ? -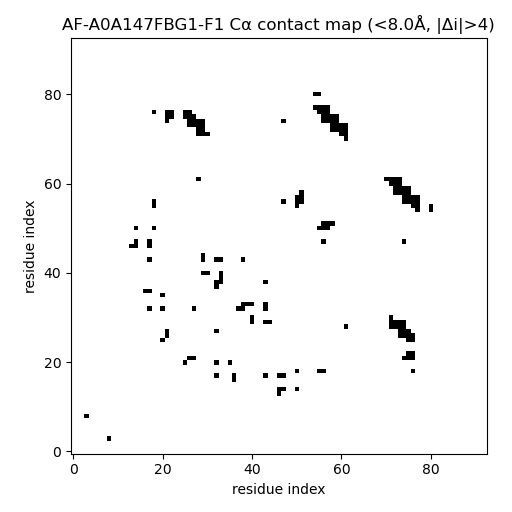5.307 -8.884 -5.561 1.00 93.31 79 PRO A N 1
ATOM 572 C CA . PRO A 1 79 ? -4.786 -10.088 -6.208 1.00 93.31 79 PRO A C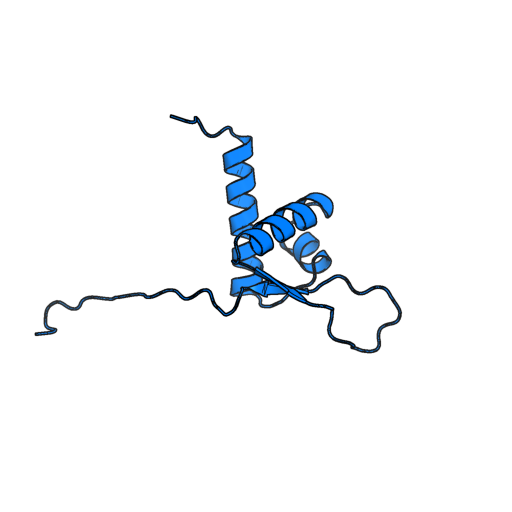A 1
ATOM 573 C C . PRO A 1 79 ? -4.969 -10.098 -7.734 1.00 93.31 79 PRO A C 1
ATOM 575 O O . PRO A 1 79 ? -4.448 -10.990 -8.398 1.00 93.31 79 PRO A O 1
ATOM 578 N N . ARG A 1 80 ? -5.729 -9.153 -8.300 1.00 94.94 80 ARG A N 1
ATOM 579 C CA . ARG A 1 80 ? -5.945 -9.022 -9.746 1.00 94.94 80 ARG A CA 1
ATOM 580 C C . ARG A 1 80 ? -4.830 -8.245 -10.441 1.00 94.94 80 ARG A C 1
ATOM 582 O O . ARG A 1 80 ? -4.747 -8.293 -11.666 1.00 94.94 80 ARG A O 1
ATOM 589 N N . VAL A 1 81 ? -3.986 -7.536 -9.692 1.00 93.62 81 VAL A N 1
ATOM 590 C CA . VAL A 1 81 ? -2.849 -6.802 -10.253 1.00 93.62 81 VAL A CA 1
ATOM 591 C C . VAL A 1 81 ? -1.697 -7.774 -10.498 1.00 93.62 81 VAL A C 1
ATOM 593 O O . VAL A 1 81 ? -1.168 -8.377 -9.566 1.00 93.62 81 VAL A O 1
ATOM 596 N N . VAL A 1 82 ? -1.294 -7.910 -11.761 1.00 91.88 82 VAL A N 1
ATOM 597 C CA . VAL A 1 82 ? -0.202 -8.792 -12.194 1.00 91.88 82 VAL A CA 1
ATOM 598 C C . VAL A 1 82 ? 0.855 -8.007 -12.966 1.00 91.88 82 VAL A C 1
ATOM 600 O O . VAL A 1 82 ? 0.537 -7.064 -13.689 1.00 91.88 82 VAL A O 1
ATOM 603 N N . THR A 1 83 ? 2.115 -8.422 -12.837 1.00 88.94 83 THR A N 1
ATOM 604 C CA . THR A 1 83 ? 3.245 -7.857 -13.586 1.00 88.94 83 THR A CA 1
ATOM 605 C C . THR A 1 83 ? 3.847 -8.940 -14.467 1.00 88.94 83 THR A C 1
ATOM 607 O O . THR A 1 83 ? 4.106 -10.046 -13.997 1.00 88.94 83 THR A O 1
ATOM 610 N N . VAL A 1 84 ? 4.109 -8.612 -15.732 1.00 91.25 84 VAL A N 1
ATOM 611 C CA . VAL A 1 84 ? 4.851 -9.474 -16.657 1.00 91.25 84 VAL A CA 1
ATOM 612 C C . VAL A 1 84 ? 6.272 -8.935 -16.776 1.00 91.25 84 VAL A C 1
ATOM 614 O O . VAL A 1 84 ? 6.466 -7.765 -17.100 1.00 91.25 84 VAL A O 1
ATOM 617 N N . ALA A 1 85 ? 7.259 -9.785 -16.507 1.00 92.12 85 ALA A N 1
ATOM 618 C CA . ALA A 1 85 ? 8.668 -9.486 -16.725 1.00 92.12 85 ALA A CA 1
ATOM 619 C C . ALA A 1 85 ? 9.192 -10.380 -17.850 1.00 92.12 85 ALA A C 1
ATOM 621 O O . ALA A 1 85 ? 8.982 -11.591 -17.826 1.00 92.12 85 ALA A O 1
ATOM 622 N N . VAL A 1 86 ? 9.863 -9.779 -18.832 1.00 91.12 86 VAL A N 1
ATOM 623 C CA . VAL A 1 86 ? 10.479 -10.492 -19.954 1.00 91.12 86 VAL A CA 1
ATOM 624 C C . VAL A 1 86 ? 11.978 -10.240 -19.908 1.00 91.12 86 VAL A C 1
ATOM 626 O O . VAL A 1 86 ? 12.406 -9.088 -19.879 1.00 91.12 86 VAL A O 1
ATOM 629 N N . ASN A 1 87 ? 12.760 -11.318 -19.908 1.00 90.75 87 ASN A N 1
ATOM 630 C CA . ASN A 1 87 ? 14.206 -11.278 -20.087 1.00 90.75 87 ASN A CA 1
ATOM 631 C C . ASN A 1 87 ? 14.535 -11.861 -21.470 1.00 90.75 87 ASN A C 1
ATOM 633 O O . ASN A 1 87 ? 14.508 -13.083 -21.607 1.00 90.75 87 ASN A O 1
ATOM 637 N N . PRO A 1 88 ? 14.762 -11.033 -22.504 1.00 86.69 88 PRO A N 1
ATOM 638 C CA . PRO A 1 88 ? 15.134 -11.549 -23.814 1.00 86.69 88 PRO A CA 1
ATOM 639 C C . PRO A 1 88 ? 16.577 -12.069 -23.783 1.00 86.69 88 PRO A C 1
ATOM 641 O O . PRO A 1 88 ? 17.493 -11.340 -23.404 1.00 86.69 88 PRO A O 1
ATOM 644 N N . GLU A 1 89 ? 16.781 -13.315 -24.207 1.00 87.44 89 GLU A N 1
ATO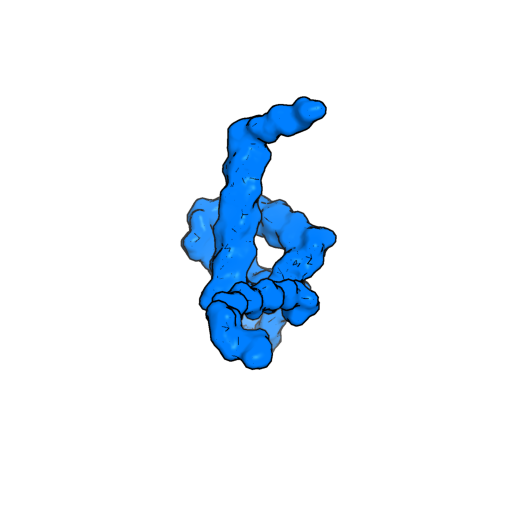M 645 C CA . GLU A 1 89 ? 18.111 -13.884 -24.447 1.00 87.44 89 GLU A CA 1
ATOM 646 C C . GLU A 1 89 ? 18.448 -13.817 -25.940 1.00 87.44 89 GLU A C 1
ATOM 648 O O . GLU A 1 89 ? 17.562 -13.906 -26.790 1.00 87.44 89 GLU A O 1
ATOM 653 N N . VAL A 1 90 ? 19.731 -13.620 -26.261 1.00 80.50 90 VAL A N 1
ATOM 654 C CA . VAL A 1 90 ? 20.191 -13.310 -27.630 1.00 80.50 90 VAL A CA 1
ATOM 655 C C . VAL A 1 90 ? 20.085 -14.518 -28.579 1.00 80.50 90 VAL A C 1
ATOM 657 O O . VAL A 1 90 ? 20.046 -14.324 -29.788 1.00 80.50 90 VAL A O 1
ATOM 660 N N . ASP A 1 91 ? 19.912 -15.734 -28.051 1.00 73.69 91 ASP A N 1
ATOM 661 C CA . ASP A 1 91 ? 19.909 -16.981 -28.835 1.00 73.69 91 ASP A CA 1
ATOM 662 C C . ASP A 1 91 ? 18.561 -17.734 -28.813 1.00 73.69 91 ASP A C 1
ATOM 664 O O . ASP A 1 91 ? 18.492 -18.917 -29.140 1.00 73.69 91 ASP A O 1
ATOM 668 N N . A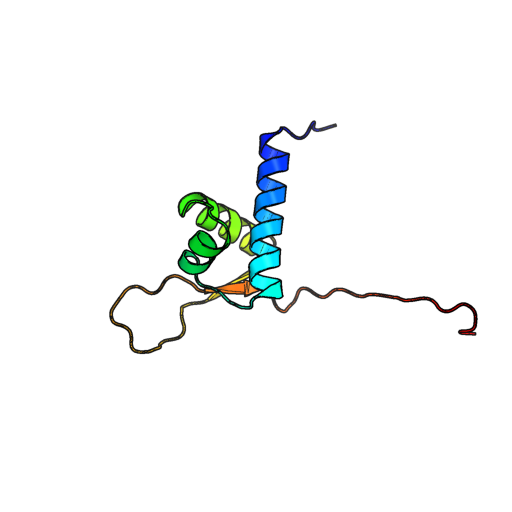LA A 1 92 ? 17.467 -17.072 -28.425 1.00 61.31 92 ALA A N 1
ATOM 669 C CA . ALA A 1 92 ? 16.131 -17.673 -28.410 1.00 61.31 92 ALA A CA 1
ATOM 670 C C . ALA A 1 92 ? 15.415 -17.537 -29.774 1.00 61.31 92 ALA A C 1
ATOM 672 O O . ALA A 1 92 ? 14.387 -16.863 -29.862 1.00 61.31 92 ALA A O 1
ATOM 673 N N . LEU A 1 93 ? 15.956 -18.152 -30.835 1.00 56.94 93 LEU A N 1
ATOM 674 C CA . LEU A 1 93 ? 15.280 -18.374 -32.128 1.00 56.94 93 LEU A CA 1
ATOM 675 C C . LEU A 1 93 ? 15.643 -19.737 -32.726 1.00 56.94 93 LEU A C 1
ATOM 677 O O . LEU A 1 93 ? 16.850 -20.053 -32.791 1.00 56.94 93 LEU A O 1
#

Foldseek 3Di:
DDDQDPVNVVLVVVLVVLLVCCVVVNKDFLVVSCVVPVDDSVSSVVSLVVCVVVLQKDWDQPDPDPDPDRGGTIIHGRPPDDDDDDDDDPPPD